Protein AF-A0A2S8V138-F1 (afdb_monomer_lite)

Foldseek 3Di:
DDPVVLLVVLLVVLLVDDPVCLVVLCVQLVNDSVVSVCSNVCVDVDDDPSSSVSSV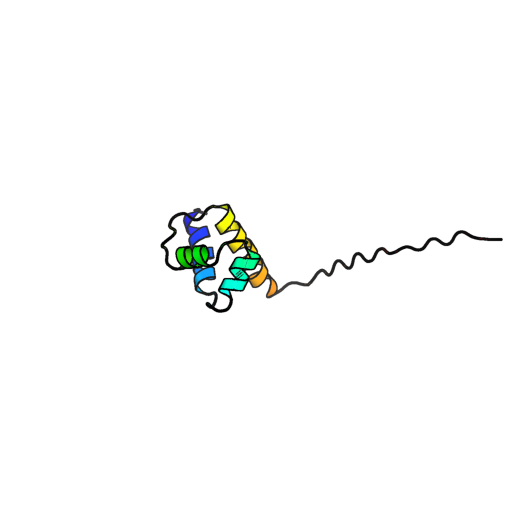VVVCVVVVVVDDDDPPPPPPPDDDDDDDDD

Secondary structure (DSSP, 8-state):
--HHHHHHHHHHHHHHS-TTTHHHHHHHHT--HHHHHHHHHT--SS--HHHHHHHHHHHHHHHHTTT-------------------

Sequence (86 aa):
MSELQFFDRVLARLRAVPYTELQTVADATHVSLSNLRKIRYGEVKNPGVQTVQALDDYFVRIDGTGDQHFQTSDSSQSSDLPAKKV

Structure (mmCIF, N/CA/C/O backbone):
data_AF-A0A2S8V138-F1
#
_entry.id   AF-A0A2S8V138-F1
#
loop_
_atom_site.group_PDB
_atom_site.id
_atom_site.type_symbol
_atom_site.label_atom_id
_atom_site.label_alt_id
_atom_site.label_comp_id
_atom_site.label_asym_id
_atom_site.label_entity_id
_atom_site.label_seq_id
_atom_site.pdbx_PDB_ins_code
_atom_site.Cartn_x
_atom_site.Cartn_y
_atom_site.Cartn_z
_atom_site.occupancy
_atom_site.B_iso_or_equiv
_atom_site.auth_seq_id
_atom_site.auth_comp_id
_atom_site.auth_asym_id
_atom_site.auth_atom_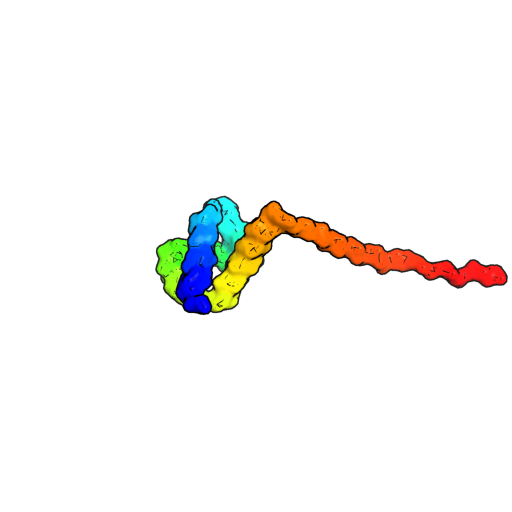id
_atom_site.pdbx_PDB_model_num
ATOM 1 N N . MET A 1 1 ? -16.239 10.267 -7.758 1.00 47.97 1 MET A N 1
ATOM 2 C CA . MET A 1 1 ? -16.045 8.861 -7.346 1.00 47.97 1 MET A CA 1
ATOM 3 C C . MET A 1 1 ? -16.073 8.833 -5.829 1.00 47.97 1 MET A C 1
ATOM 5 O O . MET A 1 1 ? -15.432 9.684 -5.232 1.00 47.97 1 MET A O 1
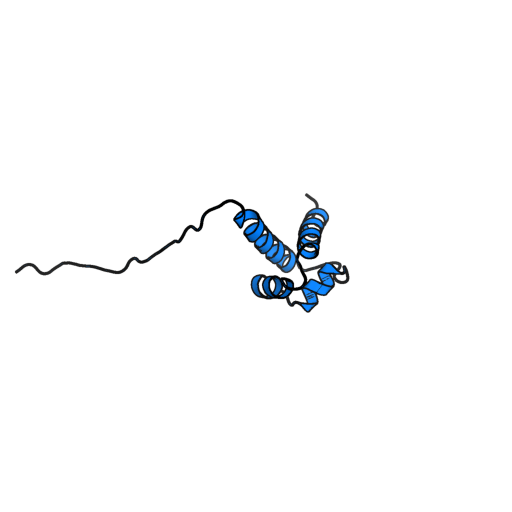ATOM 9 N N . SER A 1 2 ? -16.881 7.974 -5.213 1.00 57.56 2 SER A N 1
ATOM 10 C CA . SER A 1 2 ? -17.045 7.904 -3.753 1.00 57.56 2 SER A CA 1
ATOM 11 C C . SER A 1 2 ? -15.764 7.379 -3.089 1.00 57.56 2 SER A C 1
ATOM 13 O O . SER A 1 2 ? -15.192 6.418 -3.592 1.00 57.56 2 SER A O 1
ATOM 15 N N . GLU A 1 3 ? -15.337 7.952 -1.959 1.00 58.09 3 GLU A N 1
ATOM 16 C CA . GLU A 1 3 ? -14.136 7.525 -1.202 1.00 58.09 3 GLU A CA 1
ATOM 17 C C . GLU A 1 3 ? -14.117 6.020 -0.886 1.00 58.09 3 GLU A C 1
ATOM 19 O O . GLU A 1 3 ? -13.064 5.386 -0.921 1.00 58.09 3 GLU A O 1
ATOM 24 N N . LEU A 1 4 ? -15.296 5.423 -0.676 1.00 62.62 4 LEU A N 1
ATOM 25 C CA . LEU A 1 4 ? -15.464 3.978 -0.491 1.00 62.62 4 LEU A CA 1
ATOM 26 C C . LEU A 1 4 ? -14.926 3.171 -1.684 1.00 62.62 4 LEU A C 1
ATOM 28 O O . LEU A 1 4 ? -14.205 2.200 -1.496 1.00 62.62 4 LEU A O 1
ATOM 32 N N . GLN A 1 5 ? -15.182 3.622 -2.915 1.00 72.19 5 GLN A N 1
ATOM 33 C CA . GLN A 1 5 ? -14.734 2.934 -4.132 1.00 72.19 5 GLN A CA 1
ATOM 34 C C . GLN A 1 5 ? -13.212 2.991 -4.312 1.00 72.19 5 GLN A C 1
ATOM 36 O O . GLN A 1 5 ? -12.635 2.111 -4.947 1.00 72.19 5 GLN A O 1
ATOM 41 N N . PHE A 1 6 ? -12.567 4.038 -3.792 1.00 75.56 6 PHE A N 1
ATOM 42 C CA . PHE A 1 6 ? -11.115 4.184 -3.842 1.0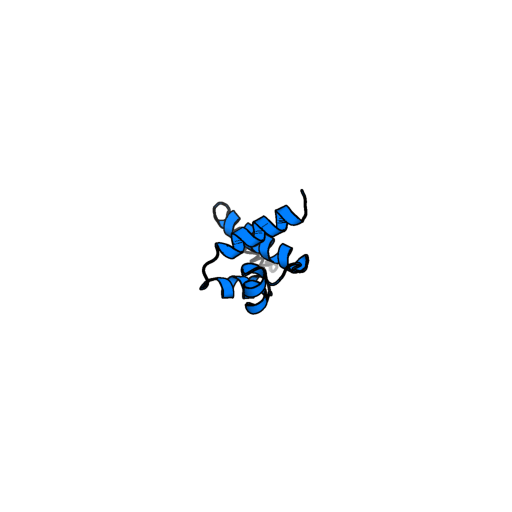0 75.56 6 PHE A CA 1
ATOM 43 C C . PHE A 1 6 ? -10.443 3.243 -2.842 1.00 75.56 6 PHE A C 1
ATOM 45 O O . PHE A 1 6 ? -9.579 2.452 -3.219 1.00 75.56 6 PHE A O 1
ATOM 52 N N . PHE A 1 7 ? -10.912 3.248 -1.592 1.00 79.88 7 PHE A N 1
ATOM 53 C CA . PHE A 1 7 ? -10.408 2.334 -0.573 1.00 79.88 7 PHE A CA 1
ATOM 54 C C . PHE A 1 7 ? -10.610 0.863 -0.959 1.00 79.88 7 PHE A C 1
ATOM 56 O O . PHE A 1 7 ? -9.687 0.065 -0.808 1.00 79.88 7 PHE A O 1
ATOM 63 N N . ASP A 1 8 ? -11.764 0.510 -1.530 1.00 82.19 8 ASP A N 1
ATOM 64 C CA . ASP A 1 8 ? -12.046 -0.858 -1.974 1.00 82.19 8 ASP A CA 1
ATOM 65 C C . ASP A 1 8 ? -11.048 -1.348 -3.038 1.00 82.19 8 ASP A C 1
ATOM 67 O O . ASP A 1 8 ? -10.638 -2.512 -3.015 1.00 82.19 8 ASP A O 1
ATOM 71 N N . ARG A 1 9 ? -10.599 -0.465 -3.944 1.00 83.62 9 ARG A N 1
ATOM 72 C CA . ARG A 1 9 ? -9.569 -0.791 -4.948 1.00 83.62 9 ARG A CA 1
ATOM 73 C C . ARG A 1 9 ? -8.214 -1.051 -4.302 1.00 83.62 9 ARG A C 1
ATOM 75 O O . ARG A 1 9 ? -7.605 -2.087 -4.572 1.00 83.62 9 ARG A O 1
ATOM 82 N N . VAL A 1 10 ? -7.773 -0.152 -3.422 1.00 84.62 10 VAL A N 1
ATOM 83 C CA . VAL A 1 10 ? -6.507 -0.301 -2.687 1.00 84.62 10 VAL A CA 1
ATOM 84 C C . VAL A 1 10 ? -6.535 -1.567 -1.829 1.00 84.62 10 VAL A C 1
ATOM 86 O O . VAL A 1 10 ? -5.569 -2.328 -1.804 1.00 84.62 10 VAL A O 1
ATOM 89 N N . LEU A 1 11 ? -7.665 -1.853 -1.179 1.00 85.19 11 LEU A N 1
ATOM 90 C CA . LEU A 1 11 ? -7.860 -3.053 -0.374 1.00 85.19 11 LEU A CA 1
ATOM 91 C C . LEU A 1 11 ? -7.815 -4.329 -1.223 1.00 85.19 11 LEU A C 1
ATOM 93 O O . LEU A 1 11 ? -7.191 -5.312 -0.818 1.00 85.19 11 LEU A O 1
ATOM 97 N N . ALA A 1 12 ? -8.452 -4.331 -2.396 1.00 86.06 12 ALA A N 1
ATOM 98 C CA . ALA A 1 12 ? -8.394 -5.454 -3.325 1.00 86.06 12 ALA A CA 1
ATOM 99 C C . ALA A 1 12 ? -6.954 -5.724 -3.790 1.00 86.06 12 ALA A C 1
ATOM 101 O O . ALA A 1 12 ? -6.521 -6.879 -3.792 1.00 86.06 12 ALA A O 1
ATOM 102 N N . ARG A 1 13 ? -6.185 -4.670 -4.100 1.00 85.81 13 ARG A N 1
ATOM 103 C CA . ARG A 1 13 ? -4.770 -4.789 -4.478 1.00 85.81 13 ARG A CA 1
ATOM 104 C C . ARG A 1 13 ? -3.921 -5.302 -3.317 1.00 85.81 13 ARG A C 1
ATOM 106 O O . ARG A 1 13 ? -3.212 -6.289 -3.478 1.00 85.81 13 ARG A O 1
ATOM 113 N N . LEU A 1 14 ? -4.094 -4.744 -2.118 1.00 86.00 14 LEU A N 1
ATOM 114 C CA . LEU A 1 14 ? -3.409 -5.195 -0.903 1.00 86.00 14 LEU A CA 1
ATOM 115 C C . LEU A 1 14 ? -3.713 -6.663 -0.564 1.00 86.00 14 LEU A C 1
ATOM 117 O O . LEU A 1 14 ? -2.850 -7.378 -0.060 1.00 86.00 14 LEU A O 1
ATOM 121 N N . ARG A 1 15 ? -4.930 -7.143 -0.845 1.00 85.31 15 ARG A N 1
ATOM 122 C CA . ARG A 1 15 ? -5.296 -8.557 -0.668 1.00 85.31 15 ARG A CA 1
ATOM 123 C C . ARG A 1 15 ? -4.624 -9.483 -1.677 1.00 85.31 15 ARG A C 1
ATOM 125 O O . ARG A 1 15 ? -4.382 -10.636 -1.314 1.00 85.31 15 ARG A O 1
ATOM 132 N N . ALA A 1 16 ? -4.341 -8.989 -2.882 1.00 86.88 16 ALA A N 1
ATOM 133 C CA . ALA A 1 16 ? -3.649 -9.722 -3.937 1.00 86.88 16 ALA A CA 1
ATOM 134 C C . ALA A 1 16 ? -2.134 -9.844 -3.688 1.00 86.88 16 ALA A C 1
ATOM 136 O O . ALA A 1 16 ? -1.519 -10.778 -4.196 1.00 86.88 16 ALA A O 1
ATOM 137 N N . VAL A 1 17 ? -1.545 -8.958 -2.876 1.00 84.50 17 VAL A N 1
ATOM 138 C CA . VAL A 1 17 ? -0.126 -9.038 -2.495 1.00 84.50 17 VAL A CA 1
ATOM 139 C C . VAL A 1 17 ? 0.140 -10.298 -1.649 1.00 84.50 17 VAL A C 1
ATOM 141 O O . VAL A 1 17 ? -0.570 -10.554 -0.659 1.00 84.50 17 VAL A O 1
ATOM 144 N N . PRO A 1 18 ? 1.163 -11.102 -1.991 1.00 86.56 18 PRO A N 1
ATOM 145 C CA . PRO A 1 18 ? 1.543 -12.267 -1.203 1.00 86.56 18 PRO A CA 1
ATOM 146 C C . PRO A 1 18 ? 2.126 -11.866 0.160 1.00 86.56 18 PRO A C 1
ATOM 148 O O . PRO A 1 18 ? 2.716 -10.802 0.340 1.00 86.56 18 PRO A O 1
ATOM 151 N N . TYR A 1 19 ? 1.990 -12.744 1.160 1.00 82.25 19 TYR A N 1
ATOM 152 C CA . TYR A 1 19 ? 2.466 -12.454 2.522 1.00 82.25 19 TYR A CA 1
ATOM 153 C C . TYR A 1 19 ? 3.973 -12.199 2.617 1.00 82.25 19 TYR A C 1
ATOM 155 O O . TYR A 1 19 ? 4.408 -11.496 3.526 1.00 82.25 19 TYR A O 1
ATOM 163 N N . THR A 1 20 ? 4.748 -12.755 1.690 1.00 85.94 20 THR A N 1
ATOM 164 C CA . THR A 1 20 ? 6.195 -12.554 1.576 1.00 85.94 20 THR A CA 1
ATOM 165 C C . THR A 1 20 ? 6.556 -11.120 1.196 1.00 85.94 20 THR A C 1
ATOM 167 O O . THR A 1 20 ? 7.583 -10.621 1.638 1.00 85.94 20 THR A O 1
ATOM 170 N N . GLU A 1 21 ? 5.695 -10.437 0.438 1.00 85.50 21 GLU A N 1
ATOM 171 C CA . GLU A 1 21 ? 5.919 -9.070 -0.052 1.00 85.50 21 GLU A CA 1
ATOM 172 C C . GLU A 1 21 ? 5.267 -8.007 0.839 1.00 85.50 21 GLU A C 1
ATOM 174 O O . GLU A 1 21 ? 5.585 -6.826 0.732 1.00 85.50 21 GLU A O 1
ATOM 179 N N . LEU A 1 22 ? 4.403 -8.406 1.783 1.00 85.62 22 LEU A N 1
ATOM 180 C CA . LEU A 1 22 ? 3.773 -7.481 2.734 1.00 85.62 22 LEU A CA 1
ATOM 181 C C . LEU A 1 22 ? 4.796 -6.662 3.535 1.00 85.62 22 LEU A C 1
ATOM 183 O O . LEU A 1 22 ? 4.508 -5.517 3.878 1.00 85.62 22 LEU A O 1
ATOM 187 N N . GLN A 1 23 ? 5.968 -7.233 3.833 1.00 86.56 23 GLN A N 1
ATOM 188 C CA . GLN A 1 23 ? 7.046 -6.504 4.504 1.00 86.56 23 GLN A CA 1
ATOM 189 C C . GLN A 1 23 ? 7.615 -5.405 3.604 1.00 86.56 23 GLN A C 1
ATOM 191 O O . GLN A 1 23 ? 7.751 -4.271 4.043 1.00 86.56 23 GLN A O 1
ATOM 196 N N . THR A 1 24 ? 7.834 -5.699 2.324 1.00 87.50 24 THR A N 1
ATOM 197 C CA . THR A 1 24 ? 8.282 -4.715 1.334 1.00 87.50 24 THR A CA 1
ATOM 198 C C . THR A 1 24 ? 7.280 -3.573 1.179 1.00 87.50 24 THR A C 1
ATOM 200 O O . THR A 1 24 ? 7.677 -2.411 1.138 1.00 87.50 24 THR A O 1
ATOM 203 N N . VAL A 1 25 ? 5.977 -3.879 1.157 1.00 86.94 25 VAL A N 1
ATOM 204 C CA . VAL A 1 25 ? 4.926 -2.848 1.118 1.00 86.94 25 VAL A CA 1
ATOM 205 C C . VAL A 1 25 ? 4.944 -1.995 2.388 1.00 86.94 25 VAL A C 1
ATOM 207 O O . VAL A 1 25 ? 4.819 -0.775 2.306 1.00 86.94 25 VAL A O 1
ATOM 210 N N . ALA A 1 26 ? 5.117 -2.612 3.560 1.00 88.62 26 ALA A N 1
ATOM 211 C CA . ALA A 1 26 ? 5.207 -1.903 4.838 1.00 88.62 26 ALA A CA 1
ATOM 212 C C . ALA A 1 26 ? 6.381 -0.915 4.858 1.00 88.62 26 ALA A C 1
ATOM 214 O O . ALA A 1 26 ? 6.209 0.248 5.225 1.00 88.62 26 ALA A O 1
ATOM 215 N N . ASP A 1 27 ? 7.546 -1.369 4.403 1.00 87.44 27 ASP A N 1
ATOM 216 C CA . ASP A 1 27 ? 8.765 -0.566 4.363 1.00 87.44 27 ASP A CA 1
ATOM 217 C C . ASP A 1 27 ? 8.638 0.587 3.353 1.00 87.44 27 ASP A C 1
ATOM 219 O O . ASP A 1 27 ? 9.011 1.717 3.659 1.00 87.44 27 ASP A O 1
ATOM 223 N N . ALA A 1 28 ? 8.044 0.333 2.181 1.00 87.12 28 ALA A N 1
ATOM 224 C CA . ALA A 1 28 ? 7.869 1.333 1.126 1.00 87.12 28 ALA A CA 1
ATOM 225 C C . ALA A 1 28 ? 6.809 2.399 1.451 1.00 87.12 28 ALA A C 1
ATOM 227 O O . ALA A 1 28 ? 6.930 3.547 1.030 1.00 87.12 28 ALA A O 1
ATOM 228 N N . THR A 1 29 ? 5.757 2.026 2.181 1.00 85.06 29 THR A N 1
ATOM 229 C CA . THR A 1 29 ? 4.645 2.932 2.522 1.00 85.06 29 THR A CA 1
ATOM 230 C C . THR A 1 29 ? 4.792 3.572 3.899 1.00 85.06 29 THR A C 1
ATOM 232 O O . THR A 1 29 ? 3.974 4.411 4.274 1.00 85.06 29 THR A O 1
ATOM 235 N N . HIS A 1 30 ? 5.812 3.174 4.668 1.00 86.25 30 HIS A N 1
ATOM 236 C CA . HIS A 1 30 ? 5.987 3.518 6.083 1.00 86.25 30 HIS A CA 1
ATOM 237 C C . HIS A 1 30 ? 4.787 3.137 6.971 1.00 86.25 30 HIS A C 1
ATOM 239 O O . HIS A 1 30 ? 4.603 3.665 8.071 1.00 86.25 30 HIS A O 1
ATOM 245 N N . VAL A 1 31 ? 3.963 2.193 6.514 1.00 84.88 31 VAL A N 1
ATOM 246 C CA . VAL A 1 31 ? 2.825 1.662 7.261 1.00 84.88 31 VAL A CA 1
ATOM 247 C C . VAL A 1 31 ? 3.272 0.390 7.961 1.00 84.88 31 VAL A C 1
ATOM 249 O O . VAL A 1 31 ? 3.796 -0.524 7.336 1.00 84.88 31 VAL A O 1
ATOM 252 N N . SER A 1 32 ? 3.034 0.278 9.267 1.00 87.31 32 SER A N 1
ATOM 253 C CA . SER A 1 32 ? 3.448 -0.921 9.997 1.00 87.31 32 SER A CA 1
ATOM 254 C C . SER A 1 32 ? 2.756 -2.187 9.472 1.00 87.31 32 SER A C 1
ATOM 256 O O . SER A 1 32 ? 1.555 -2.198 9.190 1.00 87.31 32 SER A O 1
ATOM 258 N N . LEU A 1 33 ? 3.503 -3.295 9.415 1.00 86.44 33 LEU A N 1
ATOM 259 C CA . LEU A 1 33 ? 3.013 -4.598 8.948 1.00 86.44 33 LEU A CA 1
ATOM 260 C C . LEU A 1 33 ? 1.742 -5.048 9.690 1.00 86.44 33 LEU A C 1
ATOM 262 O O . LEU A 1 33 ? 0.821 -5.609 9.098 1.00 86.44 33 LEU A O 1
ATOM 266 N N . SER A 1 34 ? 1.680 -4.781 10.998 1.00 86.69 34 SER A N 1
ATOM 267 C CA . SER A 1 34 ? 0.499 -5.058 11.822 1.00 86.69 34 SER A CA 1
ATOM 268 C C . SER A 1 34 ? -0.724 -4.293 11.314 1.00 86.69 34 SER A C 1
ATOM 270 O O . SER A 1 34 ? -1.802 -4.865 11.183 1.00 86.69 34 SER A O 1
ATOM 272 N N . ASN A 1 35 ? -0.549 -3.024 10.941 1.00 85.69 35 ASN A N 1
ATOM 273 C CA . ASN A 1 35 ? -1.626 -2.198 10.413 1.00 85.69 35 ASN A CA 1
ATOM 274 C C . ASN A 1 35 ? -2.073 -2.673 9.022 1.00 85.69 35 ASN A C 1
ATOM 276 O O . ASN A 1 35 ? -3.271 -2.799 8.784 1.00 85.69 35 ASN A O 1
ATOM 280 N N . LEU A 1 36 ? -1.137 -3.054 8.143 1.00 86.25 36 LEU A N 1
ATOM 281 C CA . LEU A 1 36 ? -1.473 -3.658 6.845 1.00 86.25 36 LEU A CA 1
ATOM 282 C C . LEU A 1 36 ? -2.272 -4.954 6.996 1.00 86.25 36 LEU A C 1
ATOM 284 O O . LEU A 1 36 ? -3.257 -5.155 6.287 1.00 86.25 36 LEU A O 1
ATOM 288 N N . ARG A 1 37 ? -1.899 -5.820 7.949 1.00 86.88 37 ARG A N 1
ATOM 289 C CA . ARG A 1 37 ? -2.669 -7.035 8.255 1.00 86.88 37 ARG A CA 1
ATOM 290 C C . ARG A 1 37 ? -4.087 -6.680 8.688 1.00 86.88 37 ARG A C 1
ATOM 292 O O . ARG A 1 37 ? -5.034 -7.205 8.112 1.00 86.88 37 ARG A O 1
ATOM 299 N N . LYS A 1 38 ? -4.246 -5.754 9.636 1.00 86.50 38 LYS A N 1
ATOM 300 C CA . LYS A 1 38 ? -5.570 -5.333 10.115 1.00 86.50 38 LYS A CA 1
ATOM 301 C C . LYS A 1 38 ? -6.436 -4.729 9.007 1.00 86.50 38 LYS A C 1
ATOM 303 O O . LYS A 1 38 ? -7.620 -5.044 8.928 1.00 86.50 38 LYS A O 1
ATOM 308 N N . ILE A 1 39 ? -5.858 -3.913 8.123 1.00 85.25 39 ILE A N 1
ATOM 309 C CA . ILE A 1 39 ? -6.550 -3.371 6.942 1.00 85.25 39 ILE A CA 1
ATOM 310 C C . ILE A 1 39 ? -6.991 -4.517 6.023 1.00 85.25 39 ILE A C 1
ATOM 312 O O . ILE A 1 39 ? -8.164 -4.604 5.670 1.00 85.25 39 ILE A O 1
ATOM 316 N N . ARG A 1 40 ? -6.092 -5.457 5.705 1.00 83.69 40 ARG A N 1
ATOM 317 C CA . ARG A 1 40 ? -6.385 -6.617 4.847 1.00 83.69 40 ARG A CA 1
ATOM 318 C C . ARG A 1 40 ? -7.536 -7.477 5.385 1.00 83.69 40 ARG A C 1
ATOM 320 O O . ARG A 1 40 ? -8.410 -7.875 4.605 1.00 83.69 40 ARG A O 1
ATOM 327 N N . TYR A 1 41 ? -7.546 -7.736 6.695 1.00 82.50 41 TYR A N 1
ATOM 328 C CA . TYR A 1 41 ? -8.592 -8.498 7.391 1.00 82.50 41 TYR A CA 1
ATOM 329 C C . TYR A 1 41 ? -9.895 -7.712 7.607 1.00 82.50 41 TYR A C 1
ATOM 331 O O . TYR A 1 41 ? -10.902 -8.304 7.981 1.00 82.50 41 TYR A O 1
ATOM 339 N N . GLY A 1 42 ? -9.915 -6.403 7.336 1.00 76.94 42 GLY A N 1
ATOM 340 C CA . GLY A 1 42 ? -11.084 -5.551 7.571 1.00 76.94 42 GLY A CA 1
ATOM 341 C C . GLY A 1 42 ? -11.298 -5.176 9.043 1.00 76.94 42 GLY A C 1
ATOM 342 O O . GLY A 1 42 ? -12.367 -4.685 9.400 1.00 76.94 42 GLY A O 1
ATOM 343 N N . GLU A 1 43 ? -10.292 -5.382 9.898 1.00 79.62 43 GLU A N 1
ATOM 344 C CA . GLU A 1 43 ? -10.303 -4.920 11.292 1.00 79.62 43 GLU A CA 1
ATOM 345 C C . GLU A 1 43 ? -10.188 -3.390 11.378 1.00 79.62 43 GLU A C 1
ATOM 347 O O . GLU A 1 43 ? -10.749 -2.769 12.280 1.00 79.62 43 GLU A O 1
ATOM 352 N N . VAL A 1 44 ? -9.496 -2.764 10.419 1.00 75.12 44 VAL A N 1
ATOM 353 C CA . VAL A 1 44 ? -9.429 -1.301 10.291 1.00 75.12 44 VAL A CA 1
ATOM 354 C C . VAL A 1 44 ? -10.498 -0.845 9.305 1.00 75.12 44 VAL A C 1
ATOM 356 O O . VAL A 1 44 ? -10.334 -0.970 8.095 1.00 75.12 44 VAL A O 1
ATOM 359 N N . LYS A 1 45 ? -11.599 -0.306 9.841 1.00 63.69 45 LYS A N 1
ATOM 360 C CA . LYS A 1 45 ? -12.724 0.215 9.045 1.00 63.69 45 LYS A CA 1
ATOM 361 C C . LYS A 1 45 ? -12.466 1.600 8.446 1.00 63.69 45 LYS A C 1
ATOM 363 O O . LYS A 1 45 ? -13.037 1.906 7.412 1.00 63.69 45 LYS A O 1
ATOM 368 N N . ASN A 1 46 ? -11.607 2.402 9.082 1.00 65.56 46 ASN A N 1
ATOM 369 C CA . ASN A 1 46 ? -11.237 3.751 8.643 1.00 65.56 46 ASN A CA 1
ATOM 370 C C . ASN A 1 46 ? -9.712 3.925 8.717 1.00 65.56 46 ASN A C 1
ATOM 372 O O . ASN A 1 46 ? -9.200 4.448 9.711 1.00 65.56 46 ASN A O 1
ATOM 376 N N . PRO A 1 47 ? -8.959 3.444 7.717 1.00 74.00 47 PRO A N 1
ATOM 377 C CA . PRO A 1 47 ? -7.555 3.800 7.601 1.00 74.00 47 PRO A CA 1
ATOM 378 C C . PRO A 1 47 ? -7.429 5.300 7.319 1.00 74.00 47 PRO A C 1
ATOM 380 O O . PRO A 1 47 ? -8.279 5.895 6.658 1.00 74.00 47 PRO A O 1
ATOM 383 N N . GLY A 1 48 ? -6.371 5.925 7.836 1.00 79.56 48 GLY A N 1
ATOM 384 C CA . GLY A 1 48 ? -6.123 7.340 7.575 1.00 79.56 48 GLY A CA 1
ATOM 385 C C . GLY A 1 48 ? -5.945 7.596 6.078 1.00 79.56 48 GLY A C 1
ATOM 386 O O . GLY A 1 48 ? -5.323 6.791 5.386 1.00 79.56 48 GLY A O 1
ATOM 387 N N . VAL A 1 49 ? -6.439 8.735 5.587 1.00 80.25 49 VAL A N 1
ATOM 388 C CA . VAL A 1 49 ? -6.330 9.134 4.168 1.00 80.25 49 VAL A CA 1
ATOM 389 C C . VAL A 1 49 ? -4.882 9.043 3.666 1.00 80.25 49 VAL A C 1
ATOM 391 O O . VAL A 1 49 ? -4.639 8.516 2.587 1.00 80.25 49 VAL A O 1
ATOM 394 N N . GLN A 1 50 ? -3.906 9.445 4.488 1.00 82.94 50 GLN A N 1
ATOM 395 C CA . GLN A 1 50 ? -2.475 9.335 4.165 1.00 82.94 50 GLN A CA 1
ATOM 396 C C . GLN A 1 50 ? -2.013 7.886 3.943 1.00 82.94 50 GLN A C 1
ATOM 398 O O . GLN A 1 50 ? -1.223 7.623 3.044 1.00 82.94 50 GLN A O 1
ATOM 403 N N . THR A 1 51 ? -2.515 6.938 4.738 1.00 85.12 51 THR A N 1
ATOM 404 C CA . THR A 1 51 ? -2.204 5.508 4.596 1.00 85.12 51 THR A CA 1
ATOM 405 C C . THR A 1 51 ? -2.752 4.960 3.286 1.00 85.12 51 THR A C 1
ATOM 407 O O . THR A 1 51 ? -2.055 4.227 2.590 1.00 85.12 51 THR A O 1
ATOM 410 N N . VAL A 1 52 ? -3.995 5.315 2.948 1.00 84.31 52 VAL A N 1
ATOM 411 C CA . VAL A 1 52 ? -4.627 4.864 1.702 1.00 84.31 52 VAL A CA 1
ATOM 412 C C . VAL A 1 52 ? -3.896 5.449 0.495 1.00 84.31 52 VAL A C 1
ATOM 414 O O . VAL A 1 52 ? -3.600 4.706 -0.433 1.00 84.31 52 VAL A O 1
ATOM 417 N N . GLN A 1 53 ? -3.531 6.734 0.543 1.00 85.06 53 GLN A N 1
ATOM 418 C CA . GLN A 1 53 ? -2.773 7.385 -0.526 1.00 85.06 53 GLN A CA 1
ATOM 419 C C . GLN A 1 53 ? -1.389 6.754 -0.720 1.00 85.06 53 GLN A C 1
ATOM 421 O O . GLN A 1 53 ? -1.022 6.447 -1.844 1.00 85.06 53 GLN A O 1
ATOM 426 N N . ALA A 1 54 ? -0.641 6.495 0.358 1.00 87.44 54 ALA A N 1
ATOM 427 C CA . ALA A 1 54 ? 0.682 5.875 0.259 1.00 87.44 54 ALA A CA 1
ATOM 428 C C . ALA A 1 54 ? 0.626 4.469 -0.364 1.00 87.44 54 ALA A C 1
ATOM 430 O O . ALA A 1 54 ? 1.506 4.090 -1.136 1.00 87.44 54 ALA A O 1
ATOM 431 N N . LEU A 1 55 ? -0.414 3.696 -0.035 1.00 85.94 55 LEU A N 1
ATOM 432 C CA . LEU A 1 55 ? -0.646 2.382 -0.629 1.00 85.94 55 LEU A CA 1
ATOM 433 C C . LEU A 1 55 ? -1.016 2.487 -2.109 1.00 85.94 55 LEU A C 1
ATOM 435 O O . LEU A 1 55 ? -0.468 1.737 -2.911 1.00 85.94 55 LEU A O 1
ATOM 439 N N . ASP A 1 56 ? -1.908 3.408 -2.470 1.00 87.12 56 ASP A N 1
ATOM 440 C CA . ASP A 1 56 ? -2.279 3.653 -3.865 1.00 87.12 56 ASP A CA 1
ATOM 441 C C . ASP A 1 56 ? -1.068 4.092 -4.695 1.00 87.12 56 ASP A C 1
ATOM 443 O O . ASP A 1 56 ? -0.763 3.463 -5.700 1.00 87.12 56 ASP A O 1
ATOM 447 N N . ASP A 1 57 ? -0.298 5.073 -4.219 1.00 87.25 57 ASP A N 1
ATOM 448 C CA . ASP A 1 57 ? 0.916 5.554 -4.884 1.00 87.25 57 ASP A CA 1
ATOM 449 C C . ASP A 1 57 ? 1.931 4.423 -5.093 1.00 87.25 57 ASP A C 1
ATOM 451 O O . ASP A 1 57 ? 2.567 4.332 -6.147 1.00 87.25 57 ASP A O 1
ATOM 455 N N . TYR A 1 58 ? 2.089 3.544 -4.097 1.00 87.06 58 TYR A N 1
ATOM 456 C CA . TYR A 1 58 ? 2.940 2.368 -4.217 1.00 87.06 58 TYR A CA 1
ATOM 457 C C . TYR A 1 58 ? 2.418 1.424 -5.301 1.00 87.06 58 TYR A C 1
ATOM 459 O O . TYR A 1 58 ? 3.175 1.091 -6.208 1.00 87.06 58 TYR A O 1
ATOM 467 N N . PHE A 1 59 ? 1.135 1.050 -5.263 1.00 85.69 59 PHE A N 1
ATOM 468 C CA . PHE A 1 59 ? 0.533 0.147 -6.247 1.00 85.69 59 PHE A CA 1
ATOM 469 C C . PHE A 1 59 ? 0.535 0.714 -7.664 1.00 85.69 59 PHE A C 1
ATOM 471 O O . PHE A 1 59 ? 0.883 -0.007 -8.592 1.00 85.69 59 PHE A O 1
ATOM 478 N N . VAL A 1 60 ? 0.241 2.003 -7.835 1.00 85.44 60 VAL A N 1
ATOM 479 C CA . VAL A 1 60 ? 0.320 2.705 -9.122 1.00 85.44 60 VAL A CA 1
ATOM 480 C C . VAL A 1 60 ? 1.738 2.652 -9.681 1.00 85.44 60 VAL A C 1
ATOM 482 O O . VAL A 1 60 ? 1.907 2.455 -10.883 1.00 85.44 60 VAL A O 1
ATOM 485 N N . ARG A 1 61 ? 2.771 2.770 -8.834 1.00 82.94 61 ARG A N 1
ATOM 486 C CA . ARG A 1 61 ? 4.161 2.607 -9.278 1.00 82.94 61 ARG A CA 1
ATOM 487 C C . ARG A 1 61 ? 4.423 1.187 -9.760 1.00 82.94 61 ARG A C 1
ATOM 489 O O . ARG A 1 61 ? 4.934 1.044 -10.862 1.00 82.94 61 ARG A O 1
ATOM 496 N N . ILE A 1 62 ? 4.058 0.147 -9.006 1.00 81.38 62 ILE A N 1
ATOM 497 C CA . ILE A 1 62 ? 4.328 -1.245 -9.430 1.00 81.38 62 ILE A CA 1
ATOM 498 C C . ILE A 1 62 ? 3.526 -1.621 -10.678 1.00 81.38 62 ILE A C 1
ATOM 500 O O . ILE A 1 62 ? 4.076 -2.216 -11.600 1.00 81.38 62 ILE A O 1
ATOM 504 N N . ASP A 1 63 ? 2.255 -1.223 -10.733 1.00 72.38 63 ASP A N 1
ATOM 505 C CA . ASP A 1 63 ? 1.360 -1.492 -11.860 1.00 72.38 63 ASP A CA 1
ATOM 506 C C . ASP A 1 63 ? 1.799 -0.710 -13.108 1.00 72.38 63 ASP A C 1
ATOM 508 O O . ASP A 1 63 ? 1.762 -1.238 -14.218 1.00 72.38 63 ASP A O 1
ATOM 512 N N . GLY A 1 64 ? 2.296 0.519 -12.930 1.00 62.41 64 GLY A N 1
ATOM 513 C CA . GLY A 1 64 ? 2.893 1.341 -13.986 1.00 62.41 64 GLY A CA 1
ATOM 514 C C . GLY A 1 64 ? 4.293 0.894 -14.423 1.00 62.41 64 GLY A C 1
ATOM 515 O O . GLY A 1 64 ? 4.712 1.203 -15.539 1.00 62.41 64 GLY A O 1
ATOM 516 N N . THR A 1 65 ? 5.004 0.108 -13.604 1.00 54.59 65 THR A N 1
ATOM 517 C CA . THR A 1 65 ? 6.295 -0.502 -13.988 1.00 54.59 65 THR A CA 1
ATOM 518 C C . THR A 1 65 ? 6.106 -1.648 -14.996 1.00 54.59 65 THR A C 1
ATOM 520 O O . THR A 1 65 ? 7.082 -2.177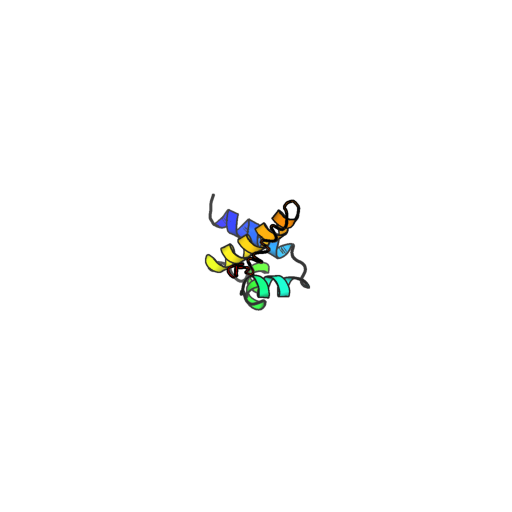 -15.520 1.00 54.59 65 THR A O 1
ATOM 523 N N . GLY A 1 66 ? 4.858 -2.002 -15.330 1.00 50.97 66 GLY A N 1
ATOM 524 C CA . GLY A 1 66 ? 4.549 -2.852 -16.476 1.00 50.97 66 GLY A CA 1
ATOM 525 C C . GLY A 1 66 ? 4.871 -2.220 -17.836 1.00 50.97 66 GLY A C 1
ATOM 526 O O . GLY A 1 66 ? 5.026 -2.979 -18.785 1.00 50.97 66 GLY A O 1
ATOM 527 N N . ASP A 1 67 ? 5.007 -0.884 -17.944 1.00 51.69 67 ASP A N 1
ATOM 528 C CA . ASP A 1 67 ? 5.111 -0.243 -19.267 1.00 51.69 67 ASP A CA 1
ATOM 529 C C . ASP A 1 67 ? 5.933 1.057 -19.414 1.00 51.69 67 ASP A C 1
ATOM 531 O O . ASP A 1 67 ? 5.992 1.552 -20.535 1.00 51.69 67 ASP A O 1
ATOM 535 N N . GLN A 1 68 ? 6.614 1.644 -18.410 1.00 44.69 68 GLN A N 1
ATOM 536 C CA . GLN A 1 68 ? 7.499 2.801 -18.697 1.00 44.69 68 GLN A CA 1
ATOM 537 C C . GLN A 1 68 ? 8.767 2.922 -17.833 1.00 44.69 68 GLN A C 1
ATOM 539 O O . GLN A 1 68 ? 8.741 3.314 -16.671 1.00 44.69 68 GLN A O 1
ATOM 544 N N . HIS A 1 69 ? 9.893 2.669 -18.505 1.00 44.72 69 HIS A N 1
ATOM 545 C CA . HIS A 1 69 ? 11.020 3.592 -18.661 1.00 44.72 69 HIS A CA 1
ATOM 546 C C . HIS A 1 69 ? 11.575 4.240 -17.378 1.00 44.72 69 HIS A C 1
ATOM 548 O O . HIS A 1 69 ? 11.171 5.322 -16.954 1.00 44.72 69 HIS A O 1
ATOM 554 N N . PHE A 1 70 ? 12.617 3.602 -16.838 1.00 41.25 70 PHE A N 1
ATOM 555 C CA . PHE A 1 70 ? 13.664 4.260 -16.063 1.00 41.25 70 PHE A CA 1
ATOM 556 C C . PHE A 1 70 ? 14.125 5.534 -16.794 1.00 41.25 70 PHE A C 1
ATOM 558 O O . PHE A 1 70 ? 14.975 5.475 -17.680 1.00 41.25 70 PHE A O 1
ATOM 565 N N . GLN A 1 71 ? 13.619 6.704 -16.403 1.00 44.75 71 GLN A N 1
ATOM 566 C CA . GLN A 1 71 ? 14.406 7.922 -16.541 1.00 44.75 71 GLN A CA 1
ATOM 567 C C . GLN A 1 71 ? 15.473 7.865 -15.455 1.00 44.7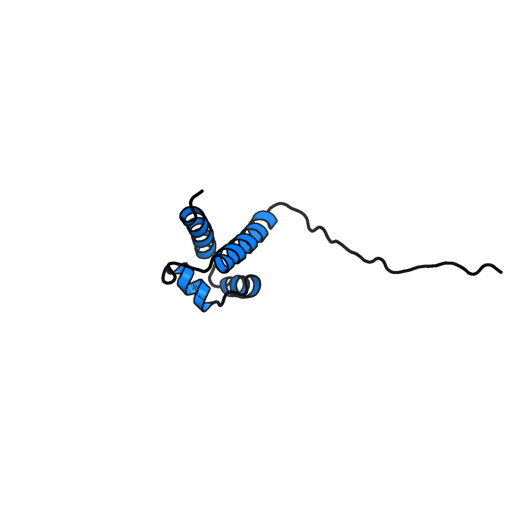5 71 GLN A C 1
ATOM 569 O O . GLN A 1 71 ? 15.301 8.347 -14.338 1.00 44.75 71 GLN A O 1
ATOM 574 N N . THR A 1 72 ? 16.590 7.225 -15.789 1.00 46.84 72 THR A N 1
ATOM 575 C CA . THR A 1 72 ? 17.865 7.517 -15.154 1.00 46.84 72 THR A CA 1
ATOM 576 C C . THR A 1 72 ? 18.165 8.987 -15.427 1.00 46.84 72 THR A C 1
ATOM 578 O O . THR A 1 72 ? 18.729 9.339 -16.462 1.00 46.84 72 THR A O 1
ATOM 581 N N . SER A 1 73 ? 17.764 9.869 -14.516 1.00 49.44 73 SER A N 1
ATOM 582 C CA . SER A 1 73 ? 18.432 11.157 -14.373 1.00 49.44 73 SER A CA 1
ATOM 583 C C . SER A 1 73 ? 19.809 10.877 -13.776 1.00 49.44 73 SER A C 1
ATOM 585 O O . SER A 1 73 ? 20.027 11.010 -12.575 1.00 49.44 73 SER A O 1
ATOM 587 N N . ASP A 1 74 ? 20.726 10.422 -14.630 1.00 47.94 74 ASP A N 1
ATOM 588 C CA . ASP A 1 74 ? 22.158 10.552 -14.403 1.00 47.94 74 ASP A CA 1
ATOM 589 C C . ASP A 1 74 ? 22.486 12.047 -14.481 1.00 47.94 74 ASP A C 1
ATOM 591 O O . ASP A 1 74 ? 22.839 12.588 -15.526 1.00 47.94 74 ASP A O 1
ATOM 595 N N . SER A 1 75 ? 22.280 12.752 -13.371 1.00 53.06 75 SER A N 1
ATOM 596 C CA . SER A 1 75 ? 22.808 14.099 -13.177 1.00 53.06 75 SER A CA 1
ATOM 597 C C . SER A 1 75 ? 24.256 14.001 -12.698 1.00 53.06 75 SER A C 1
ATOM 599 O O . SER A 1 75 ? 24.595 14.462 -11.610 1.00 53.06 75 SER A O 1
ATOM 601 N N . SER A 1 76 ? 25.122 13.418 -13.525 1.00 53.03 76 SER A N 1
ATOM 602 C CA . SER A 1 76 ? 26.571 13.587 -13.428 1.00 53.03 76 SER A CA 1
ATOM 603 C C . SER A 1 76 ? 26.968 14.856 -14.185 1.00 53.03 76 SER A C 1
ATOM 605 O O . SER A 1 76 ? 27.555 14.803 -15.261 1.00 53.03 76 SER A O 1
ATOM 607 N N . GLN A 1 77 ? 26.635 16.032 -13.643 1.00 53.75 77 GLN A N 1
ATOM 608 C CA . GLN A 1 77 ? 27.227 17.293 -14.103 1.00 53.75 77 GLN A CA 1
ATOM 609 C C . GLN A 1 77 ? 28.470 17.602 -13.260 1.00 53.75 77 GLN A C 1
ATOM 611 O O . GLN A 1 77 ? 28.487 18.501 -12.422 1.00 53.75 77 GLN A O 1
ATOM 616 N N . SER A 1 78 ? 29.519 16.811 -13.477 1.00 52.84 78 SER A N 1
ATOM 617 C CA . SER A 1 78 ? 30.871 17.065 -12.989 1.00 52.84 78 SER A CA 1
ATOM 618 C C . SER A 1 78 ? 31.660 17.858 -14.036 1.00 52.84 78 SER A C 1
ATOM 620 O O . SER A 1 78 ? 32.023 17.329 -15.080 1.00 52.84 78 SER A O 1
ATOM 622 N N . SER A 1 79 ? 31.865 19.142 -13.728 1.00 61.06 79 SER A N 1
ATOM 623 C CA . SER A 1 79 ? 33.108 19.920 -13.887 1.00 61.06 79 SER A CA 1
ATOM 624 C C . SER A 1 79 ? 34.028 19.653 -15.090 1.00 61.06 79 SER A C 1
ATOM 626 O O . SER A 1 79 ? 34.710 18.636 -15.096 1.00 61.06 79 SER A O 1
ATOM 628 N N . ASP A 1 80 ? 34.226 20.659 -15.956 1.00 56.28 80 ASP A N 1
ATOM 629 C CA . ASP A 1 80 ? 35.588 21.070 -16.342 1.00 56.28 80 ASP A CA 1
ATOM 630 C C . ASP A 1 80 ? 35.648 22.503 -16.918 1.00 56.28 80 ASP A C 1
ATOM 632 O O . ASP A 1 80 ? 34.844 22.902 -17.761 1.00 56.28 80 ASP A O 1
ATOM 636 N N . LEU A 1 81 ? 36.610 23.282 -16.423 1.00 67.56 81 LEU A N 1
ATOM 637 C CA . LEU A 1 81 ? 36.963 24.643 -16.828 1.00 67.56 81 LEU A CA 1
ATOM 638 C C . LEU A 1 81 ? 38.351 24.572 -17.482 1.00 67.56 81 LEU A C 1
ATOM 640 O O . LEU A 1 81 ? 39.310 24.286 -16.766 1.00 67.56 81 LEU A O 1
ATOM 644 N N . PRO A 1 82 ? 38.546 24.957 -18.754 1.00 55.56 82 PRO A N 1
ATOM 645 C CA . PRO A 1 82 ? 39.889 25.193 -19.262 1.00 55.56 82 PRO A CA 1
ATOM 646 C C . PRO A 1 82 ? 40.141 26.697 -19.403 1.00 55.56 82 PRO A C 1
ATOM 648 O O . PRO A 1 82 ? 39.752 27.322 -20.387 1.00 55.56 82 PRO A O 1
ATOM 651 N N . ALA A 1 83 ? 40.845 27.293 -18.439 1.00 54.53 83 ALA A N 1
ATOM 652 C CA . ALA A 1 83 ? 41.402 28.636 -18.595 1.00 54.53 83 ALA A CA 1
ATOM 653 C C . ALA A 1 83 ? 42.832 28.714 -18.052 1.00 54.53 83 ALA A C 1
ATOM 655 O O . ALA A 1 83 ? 43.078 29.245 -16.973 1.00 54.53 83 ALA A O 1
ATOM 656 N N . LYS A 1 84 ? 43.791 28.222 -18.843 1.00 50.38 84 LYS A N 1
ATOM 657 C CA . LYS A 1 84 ? 45.156 28.762 -18.873 1.00 50.38 84 LYS A CA 1
ATOM 658 C C . LYS A 1 84 ? 45.680 28.732 -20.304 1.00 50.38 84 LYS A C 1
ATOM 660 O O . LYS A 1 84 ? 45.997 27.670 -20.831 1.00 50.38 84 LYS A O 1
ATOM 665 N N . LYS A 1 85 ? 45.783 29.912 -20.918 1.00 55.53 85 LYS A N 1
ATOM 666 C CA . LYS A 1 85 ? 46.633 30.144 -22.084 1.00 55.53 85 LYS A CA 1
ATOM 667 C C . LYS A 1 85 ? 47.717 31.149 -21.686 1.00 55.53 85 LYS A C 1
ATOM 669 O O . LYS A 1 85 ? 47.406 32.192 -21.121 1.00 55.53 85 LYS A O 1
ATOM 674 N N . VAL A 1 86 ? 48.935 30.667 -21.917 1.00 57.25 86 VAL A N 1
ATOM 675 C CA . VAL A 1 86 ? 50.282 31.254 -21.991 1.00 57.25 86 VAL A CA 1
ATOM 676 C C . VAL A 1 86 ? 50.341 32.762 -22.203 1.00 57.25 86 VAL A C 1
ATOM 678 O O . VAL A 1 86 ? 49.613 33.245 -23.098 1.00 57.25 86 VAL A O 1
#

pLDDT: mean 73.87, std 15.03, range [41.25, 88.62]

Radius of gyration: 20.56 Å; chains: 1; bounding box: 67×44×34 Å